Protein AF-A0A7W1XGP8-F1 (afdb_monomer_lite)

Organism: NCBI:txid357441

pLDDT: mean 81.75, std 17.4, range [46.5, 96.88]

Sequence (84 aa):
MTINDKHYNDISEKVYWLDPKYPRYNEGYKKNSVKEFAGMEFQILQIKDSLDGMQAMVVAPIVHSKLEKNFKNKKIPANFRVLK

Radius of gyration: 19.09 Å; chains: 1; bounding box: 53×39×30 Å

Secondary structure (DSSP, 8-state):
----HHHHHHHHHHHGGGSTTSTT--TT--TT-EEEETTEEEEEEEEEE-TTS-EEEEEEE----TTTTTGGG-PPPTT-----

Structure (mmCIF, N/CA/C/O backbone):
data_AF-A0A7W1XGP8-F1
#
_entry.id   AF-A0A7W1XGP8-F1
#
loop_
_atom_site.group_PDB
_atom_site.id
_atom_site.type_symbol
_atom_site.label_atom_id
_atom_site.label_alt_id
_atom_site.label_comp_id
_atom_site.label_asym_id
_atom_site.label_entity_id
_atom_site.label_seq_id
_atom_site.pdbx_PDB_ins_code
_atom_site.Cartn_x
_atom_site.Cartn_y
_atom_site.Cartn_z
_atom_site.occupancy
_atom_site.B_iso_or_equiv
_atom_site.auth_seq_id
_atom_site.auth_comp_id
_atom_site.auth_asym_id
_atom_site.auth_atom_id
_atom_site.pdbx_PDB_model_num
ATOM 1 N N . MET A 1 1 ? -12.705 4.563 15.368 1.00 64.94 1 MET A N 1
ATOM 2 C CA . MET A 1 1 ? -11.689 3.835 14.582 1.00 64.94 1 MET A CA 1
ATOM 3 C C . MET A 1 1 ? -10.636 4.849 14.192 1.00 64.94 1 MET A C 1
ATOM 5 O O . MET A 1 1 ? -11.025 5.915 13.732 1.00 64.94 1 MET A O 1
ATOM 9 N N . THR A 1 2 ? -9.360 4.571 14.460 1.00 82.88 2 THR A N 1
ATOM 10 C CA . THR A 1 2 ? -8.287 5.576 14.389 1.00 82.88 2 THR A CA 1
ATOM 11 C C . THR A 1 2 ? -7.142 5.03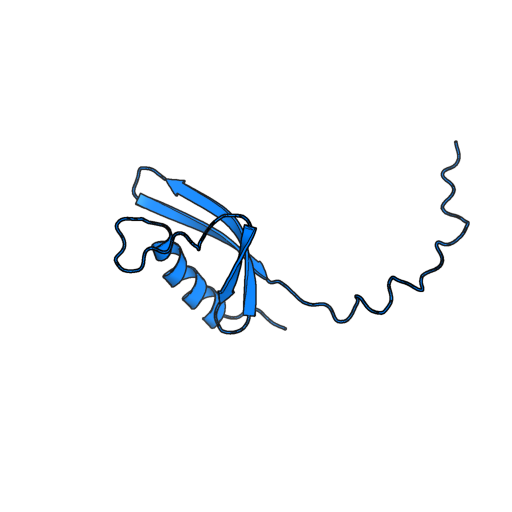2 13.545 1.00 82.88 2 THR A C 1
ATOM 13 O O . THR A 1 2 ? -6.643 3.944 13.829 1.00 82.88 2 THR A O 1
ATOM 16 N N . ILE A 1 3 ? -6.746 5.773 12.507 1.00 87.69 3 ILE A N 1
ATOM 17 C CA . ILE A 1 3 ? -5.542 5.482 11.715 1.00 87.69 3 ILE A CA 1
ATOM 18 C C . ILE A 1 3 ? -4.320 5.694 12.615 1.00 87.69 3 ILE A C 1
ATOM 20 O O . ILE A 1 3 ? -4.270 6.659 13.374 1.00 87.69 3 ILE A O 1
ATOM 24 N N . ASN A 1 4 ? -3.345 4.792 12.536 1.00 92.31 4 ASN A N 1
ATOM 25 C CA . ASN A 1 4 ? -2.113 4.844 13.324 1.00 92.31 4 ASN A CA 1
ATOM 26 C C . ASN A 1 4 ? -0.894 4.454 12.475 1.00 92.31 4 ASN A C 1
ATOM 28 O O . ASN A 1 4 ? -1.043 4.026 11.329 1.00 92.31 4 ASN A O 1
ATOM 32 N N . ASP A 1 5 ? 0.294 4.539 13.066 1.00 95.00 5 ASP A N 1
ATOM 33 C CA . ASP A 1 5 ? 1.586 4.289 12.413 1.00 95.00 5 ASP A CA 1
ATOM 34 C C . ASP A 1 5 ? 1.687 2.920 11.734 1.00 95.00 5 ASP A C 1
ATOM 36 O O . ASP A 1 5 ? 2.320 2.796 10.689 1.00 95.00 5 ASP A O 1
ATOM 40 N N . LYS A 1 6 ? 1.006 1.892 12.259 1.00 95.06 6 LYS A N 1
ATOM 41 C CA . LYS A 1 6 ? 0.974 0.562 11.635 1.00 95.06 6 LYS A CA 1
ATOM 42 C C . LYS A 1 6 ? 0.328 0.605 10.248 1.00 95.06 6 LYS A C 1
ATOM 44 O O . LYS A 1 6 ? 0.797 -0.077 9.344 1.00 95.06 6 LYS A O 1
ATOM 49 N N . HIS A 1 7 ? -0.717 1.412 10.076 1.00 94.44 7 HIS A N 1
ATOM 50 C CA . HIS A 1 7 ? -1.376 1.582 8.781 1.00 94.44 7 HIS A CA 1
ATOM 51 C C . HIS A 1 7 ? -0.459 2.320 7.809 1.00 94.44 7 HIS A C 1
ATOM 53 O O . HIS A 1 7 ? -0.304 1.881 6.677 1.00 94.44 7 HIS A O 1
ATOM 59 N N . TYR A 1 8 ? 0.184 3.404 8.258 1.00 94.06 8 TYR A N 1
ATOM 60 C CA . TYR A 1 8 ? 1.135 4.146 7.427 1.00 94.06 8 TYR A CA 1
ATOM 61 C C . TYR A 1 8 ? 2.313 3.273 6.982 1.00 94.06 8 TYR A C 1
ATOM 63 O O . TYR A 1 8 ? 2.705 3.343 5.821 1.00 94.06 8 TYR A O 1
ATOM 71 N N . ASN A 1 9 ? 2.836 2.428 7.876 1.00 96.12 9 ASN A N 1
ATOM 72 C CA . ASN A 1 9 ? 3.922 1.498 7.575 1.00 96.12 9 ASN A CA 1
ATOM 73 C C . ASN A 1 9 ? 3.498 0.405 6.577 1.00 96.12 9 ASN A C 1
ATOM 75 O O . ASN A 1 9 ? 4.193 0.151 5.601 1.00 96.12 9 ASN A O 1
ATOM 79 N N . ASP A 1 10 ? 2.330 -0.213 6.772 1.00 96.44 10 ASP A N 1
ATOM 80 C CA . ASP A 1 10 ? 1.840 -1.228 5.830 1.00 96.44 10 ASP A CA 1
ATOM 81 C C . ASP A 1 10 ? 1.552 -0.608 4.451 1.00 96.44 10 ASP A C 1
ATOM 83 O O . ASP A 1 10 ? 1.990 -1.119 3.423 1.00 96.44 10 ASP A O 1
ATOM 87 N N . ILE A 1 11 ? 0.903 0.562 4.408 1.00 95.75 11 ILE A N 1
ATOM 88 C CA . ILE A 1 11 ? 0.652 1.284 3.154 1.00 95.75 11 ILE A CA 1
ATOM 89 C C . ILE A 1 11 ? 1.968 1.613 2.440 1.00 95.75 11 ILE A C 1
ATOM 91 O O . ILE A 1 11 ? 2.048 1.395 1.231 1.00 95.75 11 ILE A O 1
ATOM 95 N N . SER A 1 12 ? 2.993 2.104 3.147 1.00 93.88 12 SER A N 1
ATOM 96 C CA . SER A 1 12 ? 4.273 2.473 2.529 1.00 93.88 12 SER A CA 1
ATOM 97 C C . SER A 1 12 ? 5.015 1.270 1.938 1.00 93.88 12 SER A C 1
ATOM 99 O O . SER A 1 12 ? 5.593 1.399 0.861 1.00 93.88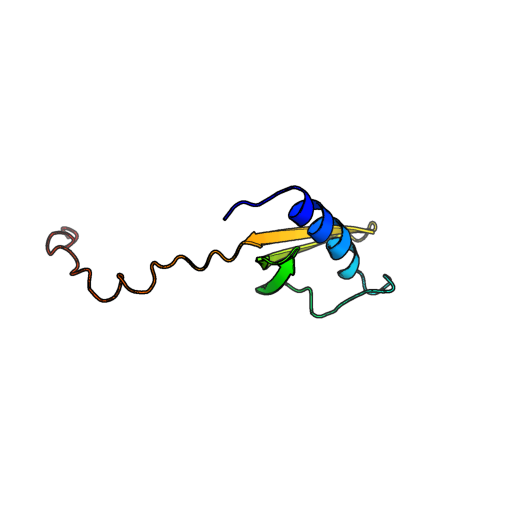 12 SER A O 1
ATOM 101 N N . GLU A 1 13 ? 4.930 0.085 2.555 1.00 94.12 13 GLU A N 1
ATOM 102 C CA . GLU A 1 13 ? 5.436 -1.159 1.958 1.00 94.12 13 GLU A CA 1
ATOM 103 C C . GLU A 1 13 ? 4.658 -1.518 0.682 1.00 94.12 13 GLU A C 1
ATOM 105 O O . GLU A 1 13 ? 5.244 -1.893 -0.337 1.00 94.12 13 GLU A O 1
ATOM 110 N N . LYS A 1 14 ? 3.326 -1.392 0.708 1.00 95.19 14 LYS A N 1
ATOM 111 C CA . LYS A 1 14 ? 2.475 -1.798 -0.420 1.00 95.19 14 LYS A CA 1
ATOM 112 C C . LYS A 1 14 ? 2.506 -0.845 -1.607 1.00 95.19 14 LYS A C 1
ATOM 114 O O . LYS A 1 14 ? 2.116 -1.262 -2.694 1.00 95.19 14 LYS A O 1
ATOM 119 N N . VAL A 1 15 ? 3.008 0.381 -1.450 1.00 93.62 15 VAL A N 1
ATOM 120 C CA . VAL A 1 15 ? 3.269 1.273 -2.593 1.00 93.62 15 VAL A CA 1
ATOM 121 C C . VAL A 1 15 ? 4.193 0.593 -3.610 1.00 93.62 15 VAL A C 1
ATOM 123 O O . VAL A 1 15 ? 3.914 0.677 -4.797 1.00 93.62 15 VAL A O 1
ATOM 126 N N . TYR A 1 16 ? 5.211 -0.160 -3.174 1.00 91.88 16 TYR A N 1
ATOM 127 C CA . TYR A 1 16 ? 6.139 -0.852 -4.083 1.00 91.88 16 TYR A CA 1
ATOM 128 C C . TYR A 1 16 ? 5.496 -1.979 -4.900 1.00 91.88 16 TYR A C 1
ATOM 130 O O . TYR A 1 16 ? 6.056 -2.424 -5.897 1.00 91.88 16 TYR A O 1
ATOM 138 N N . TRP A 1 17 ? 4.320 -2.466 -4.496 1.00 93.88 17 TRP A N 1
ATOM 139 C CA . TRP A 1 17 ? 3.624 -3.546 -5.200 1.00 93.88 17 TRP A CA 1
ATOM 140 C C . TRP A 1 17 ? 2.927 -3.048 -6.474 1.00 93.88 17 TRP A C 1
ATOM 142 O O . TRP A 1 17 ? 2.329 -3.848 -7.193 1.00 93.88 17 TRP A O 1
ATOM 152 N N . LEU A 1 18 ? 2.996 -1.743 -6.750 1.00 91.69 18 LEU A N 1
ATOM 153 C CA . LEU A 1 18 ? 2.478 -1.115 -7.960 1.00 91.69 18 LEU A CA 1
ATOM 154 C C . LEU A 1 18 ? 3.408 -1.298 -9.168 1.00 91.69 18 LEU A C 1
ATOM 156 O O . LEU A 1 18 ? 2.929 -1.225 -10.296 1.00 91.69 18 LEU A O 1
ATOM 160 N N . ASP A 1 19 ? 4.701 -1.560 -8.951 1.00 89.62 19 ASP A N 1
ATOM 161 C CA . ASP A 1 19 ? 5.688 -1.731 -10.024 1.00 89.62 19 ASP A CA 1
ATOM 162 C C . ASP A 1 19 ? 5.769 -3.184 -10.510 1.00 89.62 19 ASP A C 1
ATOM 164 O O . ASP A 1 19 ? 6.129 -4.058 -9.717 1.00 89.62 19 ASP A O 1
ATOM 168 N N . PRO A 1 20 ? 5.514 -3.454 -11.807 1.00 89.50 20 PRO A N 1
ATOM 169 C CA . PRO A 1 20 ? 5.643 -4.779 -12.419 1.00 89.50 20 PRO A CA 1
ATOM 170 C C . PRO A 1 20 ? 7.003 -5.460 -12.237 1.00 89.50 20 PRO A C 1
ATOM 172 O O . PRO A 1 20 ? 7.095 -6.681 -12.350 1.00 89.50 20 PRO A O 1
ATOM 175 N N . LYS A 1 21 ? 8.069 -4.693 -11.985 1.00 89.25 21 LYS A N 1
ATOM 176 C CA . LYS A 1 21 ? 9.424 -5.208 -11.747 1.00 89.25 21 LYS A CA 1
ATOM 177 C C . LYS A 1 21 ? 9.657 -5.614 -10.293 1.00 89.25 21 LYS A C 1
ATOM 179 O O . LYS A 1 21 ? 10.652 -6.281 -10.007 1.00 89.25 21 LYS A O 1
ATOM 184 N N . TYR A 1 22 ? 8.782 -5.220 -9.369 1.00 89.38 22 TYR A N 1
ATOM 185 C CA . TYR A 1 22 ? 8.916 -5.580 -7.966 1.00 89.38 22 TYR A CA 1
ATOM 186 C C . TYR A 1 22 ? 8.507 -7.048 -7.748 1.00 89.38 22 TYR A C 1
ATOM 188 O O . TYR A 1 22 ? 7.462 -7.468 -8.244 1.00 89.38 22 TYR A O 1
ATOM 196 N N . PRO A 1 23 ? 9.253 -7.852 -6.962 1.00 93.56 23 PRO A N 1
ATOM 197 C CA . PRO A 1 23 ? 8.947 -9.276 -6.777 1.00 93.56 23 PRO A CA 1
ATOM 198 C C . PRO A 1 23 ? 7.547 -9.577 -6.227 1.00 93.56 23 PRO A C 1
ATOM 200 O O . PRO A 1 23 ? 7.032 -10.675 -6.415 1.00 93.56 23 PRO A O 1
ATOM 203 N N . ARG A 1 24 ? 6.941 -8.616 -5.519 1.00 95.00 24 ARG A N 1
ATOM 204 C CA . ARG A 1 24 ? 5.575 -8.715 -4.979 1.00 95.00 24 ARG A CA 1
ATOM 205 C C . ARG A 1 24 ? 4.583 -7.831 -5.730 1.00 95.00 24 ARG A C 1
ATOM 207 O O . ARG A 1 24 ? 3.571 -7.439 -5.151 1.00 95.00 24 ARG A O 1
ATOM 214 N N . TYR A 1 25 ? 4.885 -7.493 -6.984 1.00 93.19 25 TYR A N 1
ATOM 215 C CA . TYR A 1 25 ? 3.949 -6.806 -7.860 1.00 93.19 25 TYR A CA 1
ATOM 216 C C . TYR A 1 25 ? 2.570 -7.457 -7.792 1.00 93.19 25 TYR A C 1
ATOM 218 O O . TYR A 1 25 ? 2.438 -8.685 -7.795 1.00 93.19 25 TYR A O 1
ATOM 226 N N . ASN A 1 26 ? 1.536 -6.629 -7.733 1.00 94.12 26 ASN A N 1
ATOM 227 C CA . ASN A 1 26 ? 0.173 -7.106 -7.661 1.00 94.12 26 ASN A CA 1
ATOM 228 C C . ASN A 1 26 ? -0.747 -6.211 -8.494 1.00 94.12 26 ASN A C 1
ATOM 230 O O . ASN A 1 26 ? -1.138 -5.127 -8.068 1.00 94.12 26 ASN A O 1
ATOM 234 N N . GLU A 1 27 ? -1.174 -6.724 -9.649 1.00 93.00 27 GLU A N 1
ATOM 235 C CA . GLU A 1 27 ? -2.130 -6.076 -10.564 1.00 93.00 27 GLU A CA 1
ATOM 236 C C . GLU A 1 27 ? -3.480 -5.714 -9.912 1.00 93.00 27 GLU A C 1
ATOM 238 O O . GLU A 1 27 ? -4.242 -4.875 -10.403 1.00 93.00 27 GLU A O 1
ATOM 243 N N . GLY A 1 28 ? -3.791 -6.336 -8.774 1.00 94.62 28 GLY A N 1
ATOM 244 C CA . GLY A 1 28 ? -4.961 -6.034 -7.970 1.00 94.62 28 GLY A CA 1
ATOM 245 C C . GLY A 1 28 ? -4.867 -4.703 -7.223 1.00 94.62 28 GLY A C 1
ATOM 246 O O . GLY A 1 28 ? -5.908 -4.229 -6.766 1.00 94.62 28 GLY A O 1
ATOM 247 N N . TYR A 1 29 ? -3.680 -4.107 -7.076 1.00 94.38 29 TYR A N 1
ATOM 248 C CA . TYR A 1 29 ? -3.490 -2.763 -6.525 1.00 94.38 29 TYR A CA 1
ATOM 249 C C . TYR A 1 29 ? -3.692 -1.725 -7.627 1.00 94.38 29 TYR A C 1
ATOM 251 O O . TYR A 1 29 ? -2.761 -1.248 -8.267 1.00 94.38 29 TYR A O 1
ATOM 259 N N . LYS A 1 30 ? -4.958 -1.383 -7.861 1.00 93.75 30 LYS A N 1
ATOM 260 C CA . LYS A 1 30 ? -5.370 -0.435 -8.899 1.00 93.75 30 LYS A CA 1
ATOM 261 C C . LYS A 1 30 ? -6.363 0.585 -8.366 1.00 93.75 30 LYS A C 1
ATOM 263 O O . LYS A 1 30 ? -6.978 0.389 -7.314 1.00 93.75 30 LYS A O 1
ATOM 268 N N . LYS A 1 31 ? -6.544 1.674 -9.112 1.00 95.25 31 LYS A N 1
ATOM 269 C CA . LYS A 1 31 ? -7.527 2.714 -8.793 1.00 95.25 31 LYS A CA 1
ATOM 270 C C . LYS A 1 31 ? -8.909 2.090 -8.556 1.00 95.25 31 LYS A C 1
ATOM 272 O O . LYS A 1 31 ? -9.330 1.210 -9.303 1.00 95.25 31 LYS A O 1
ATOM 277 N N . ASN A 1 32 ? -9.603 2.571 -7.530 1.00 95.25 32 ASN A N 1
ATOM 278 C CA . ASN A 1 32 ? -10.904 2.112 -7.039 1.00 95.25 32 ASN A CA 1
ATOM 279 C C . ASN A 1 32 ? -10.933 0.701 -6.431 1.00 95.25 32 ASN A C 1
ATOM 281 O O . ASN A 1 32 ? -12.007 0.249 -6.045 1.00 95.25 32 ASN A O 1
ATOM 285 N N . SER A 1 33 ? -9.799 0.004 -6.319 1.00 95.75 33 SER A N 1
ATOM 286 C CA . SER A 1 33 ? -9.765 -1.258 -5.576 1.00 95.75 33 SER A CA 1
ATOM 287 C C . SER A 1 33 ? -9.820 -1.007 -4.069 1.00 95.75 33 SER A C 1
ATOM 289 O O . SER A 1 33 ? -9.301 -0.004 -3.572 1.00 95.75 33 SER A O 1
ATOM 291 N N . VAL A 1 34 ? -10.460 -1.932 -3.356 1.00 96.56 34 VAL A N 1
ATOM 292 C CA . VAL A 1 34 ? -10.462 -1.977 -1.893 1.00 96.56 34 VAL A CA 1
ATOM 293 C C . VAL A 1 34 ? -9.370 -2.938 -1.446 1.00 96.56 34 VAL A C 1
ATOM 295 O O . VAL A 1 34 ? -9.247 -4.039 -1.994 1.00 96.56 34 VAL A O 1
ATOM 298 N N . LYS A 1 35 ? -8.554 -2.507 -0.486 1.00 96.12 35 LYS A N 1
ATOM 299 C CA . LYS A 1 35 ? -7.465 -3.292 0.096 1.00 96.12 35 LYS A CA 1
ATOM 300 C C . LYS A 1 35 ? -7.471 -3.151 1.603 1.00 96.12 35 LYS A C 1
ATOM 302 O O . LYS A 1 35 ? -7.745 -2.077 2.130 1.00 96.12 35 LYS A O 1
ATOM 307 N N . GLU A 1 36 ? -7.145 -4.241 2.276 1.00 94.69 36 GLU A N 1
ATOM 308 C CA . GLU A 1 36 ? -6.906 -4.215 3.706 1.00 94.69 36 GLU A CA 1
ATOM 309 C C . GLU A 1 36 ? -5.462 -3.782 3.970 1.00 94.69 36 GLU A C 1
ATOM 311 O O . GLU A 1 36 ? -4.525 -4.341 3.394 1.00 94.69 36 GLU A O 1
ATOM 316 N N . PHE A 1 37 ? -5.303 -2.793 4.845 1.00 94.44 37 PHE A N 1
ATOM 317 C CA . PHE A 1 37 ? -4.024 -2.382 5.403 1.00 94.44 37 PHE A CA 1
ATOM 318 C C . PHE A 1 37 ? -4.124 -2.410 6.923 1.00 94.44 37 PHE A C 1
ATOM 320 O O . PHE A 1 37 ? -4.996 -1.768 7.512 1.00 94.44 37 PHE A O 1
ATOM 327 N N . ALA A 1 38 ? -3.243 -3.174 7.5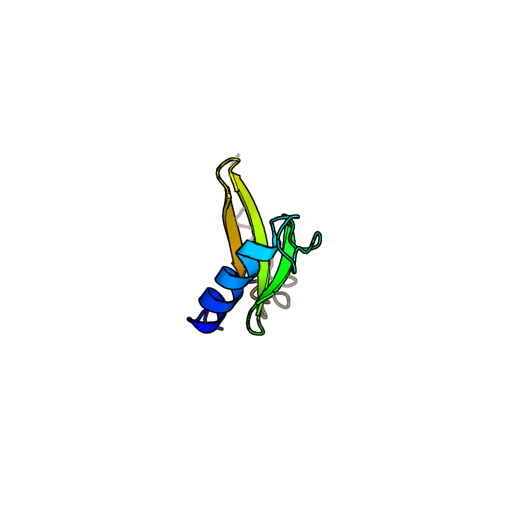63 1.00 93.31 38 ALA A N 1
ATOM 328 C CA . ALA A 1 38 ? -3.173 -3.344 9.010 1.00 93.31 38 ALA A CA 1
ATOM 329 C C . ALA A 1 38 ? -4.514 -3.700 9.702 1.00 93.31 38 ALA A C 1
ATOM 331 O O . ALA A 1 38 ? -4.702 -3.352 10.870 1.00 93.31 38 ALA A O 1
ATOM 332 N N . GLY A 1 39 ? -5.411 -4.433 9.028 1.00 91.19 39 GLY A N 1
ATOM 333 C CA . GLY A 1 39 ? -6.719 -4.837 9.565 1.00 91.19 39 GLY A CA 1
ATOM 334 C C . GLY A 1 39 ? -7.867 -3.858 9.290 1.00 91.19 39 GLY A C 1
ATOM 335 O O . GLY A 1 39 ? -8.942 -4.005 9.868 1.00 91.19 39 GLY A O 1
ATOM 336 N N . MET A 1 40 ? -7.654 -2.840 8.451 1.00 91.69 40 MET A N 1
ATOM 337 C CA . MET A 1 40 ? -8.677 -1.876 8.040 1.00 91.69 40 MET A CA 1
ATOM 338 C C . MET A 1 40 ? -8.768 -1.811 6.518 1.00 91.69 40 MET A C 1
ATOM 340 O O . MET A 1 40 ? -7.750 -1.784 5.834 1.00 91.69 40 MET A O 1
ATOM 344 N N . GLU A 1 41 ? -9.986 -1.740 5.988 1.00 94.44 41 GLU A N 1
ATOM 345 C CA . GLU A 1 41 ? -10.211 -1.551 4.557 1.00 94.44 41 GLU A CA 1
ATOM 346 C C . GLU A 1 41 ? -9.995 -0.096 4.136 1.00 94.44 41 GLU A C 1
ATOM 348 O O . GLU A 1 41 ? -10.468 0.846 4.776 1.00 94.44 41 GLU A O 1
ATOM 353 N N . PHE A 1 42 ? -9.312 0.084 3.012 1.00 95.06 42 PHE A N 1
ATOM 354 C CA . PHE A 1 42 ? -9.128 1.362 2.347 1.00 95.06 42 PHE A CA 1
ATOM 355 C C . PHE A 1 42 ? -9.467 1.231 0.868 1.00 95.06 42 PHE A C 1
ATOM 357 O O . PHE A 1 42 ? -9.166 0.222 0.230 1.00 95.06 42 PHE A O 1
ATOM 364 N N . GLN A 1 43 ? -10.028 2.291 0.298 1.00 96.62 43 GLN A N 1
ATOM 365 C CA . GLN A 1 43 ? -10.172 2.439 -1.141 1.00 96.62 43 GLN A CA 1
ATOM 366 C C . GLN A 1 43 ? -8.957 3.175 -1.707 1.00 96.62 43 GLN A C 1
ATOM 368 O O . GLN A 1 43 ? -8.606 4.264 -1.247 1.00 96.62 43 GLN A O 1
ATOM 373 N N . ILE A 1 44 ? -8.340 2.611 -2.744 1.00 96.69 44 ILE A N 1
ATOM 374 C CA . ILE A 1 44 ? -7.293 3.291 -3.508 1.00 96.69 44 ILE A CA 1
ATOM 375 C C . ILE A 1 44 ? -7.955 4.332 -4.413 1.00 96.69 44 ILE A C 1
ATOM 377 O O . ILE A 1 44 ? -8.666 3.986 -5.356 1.00 96.69 44 ILE A O 1
ATOM 381 N N . LEU A 1 45 ? -7.720 5.614 -4.149 1.00 96.88 45 LEU A N 1
ATOM 382 C CA . LEU A 1 45 ? -8.328 6.716 -4.899 1.00 96.88 45 LEU A CA 1
ATOM 383 C C . LEU A 1 45 ? -7.527 7.073 -6.149 1.00 96.88 45 LEU A C 1
ATOM 385 O O . LEU A 1 45 ? -8.094 7.394 -7.196 1.00 96.88 45 LEU A O 1
ATOM 389 N N . GLN A 1 46 ? -6.202 7.023 -6.039 1.00 95.31 46 GLN A N 1
ATOM 390 C CA . GLN A 1 46 ? -5.300 7.389 -7.118 1.00 95.31 46 GLN A CA 1
ATOM 391 C C . GLN A 1 46 ? -3.966 6.670 -6.966 1.00 95.31 46 GLN A C 1
ATOM 393 O O . GLN A 1 46 ? -3.465 6.484 -5.859 1.00 95.31 46 GLN A O 1
ATOM 398 N N . ILE A 1 47 ? -3.395 6.297 -8.104 1.00 93.50 47 ILE A N 1
ATOM 399 C CA . ILE A 1 47 ? -2.028 5.809 -8.225 1.00 93.50 47 ILE A CA 1
ATOM 400 C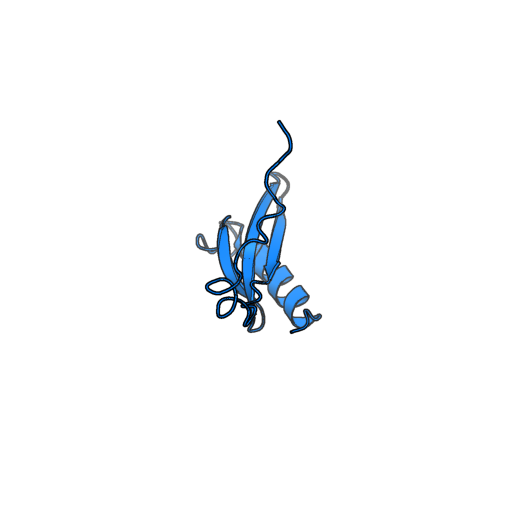 C . ILE A 1 47 ? -1.330 6.732 -9.211 1.00 93.50 47 ILE A C 1
ATOM 402 O O . ILE A 1 47 ? -1.914 7.106 -10.233 1.00 93.50 47 ILE A O 1
ATOM 406 N N . LYS A 1 48 ? -0.103 7.118 -8.885 1.00 90.25 48 LYS A N 1
ATOM 407 C CA . LYS A 1 48 ? 0.787 7.813 -9.800 1.00 90.25 48 LYS A CA 1
ATOM 408 C C . LYS A 1 48 ? 2.076 7.019 -9.880 1.00 90.25 48 LYS A C 1
ATOM 410 O O . LYS A 1 48 ? 2.711 6.773 -8.859 1.00 90.25 48 LYS A O 1
ATOM 415 N N . ASP A 1 49 ? 2.427 6.651 -11.098 1.00 83.00 49 ASP A N 1
ATOM 416 C CA . ASP A 1 49 ? 3.732 6.113 -11.434 1.00 83.00 49 ASP A CA 1
ATOM 417 C C . ASP A 1 49 ? 4.471 7.188 -12.237 1.00 83.00 49 ASP A C 1
ATOM 419 O O . ASP A 1 49 ? 3.893 7.796 -13.145 1.00 83.00 49 ASP A O 1
ATOM 423 N N . SER A 1 50 ? 5.698 7.505 -11.840 1.00 73.12 50 SER A N 1
ATOM 424 C CA . SER A 1 50 ? 6.578 8.400 -12.586 1.00 73.12 50 SER A CA 1
ATOM 425 C C . SER A 1 50 ? 7.610 7.559 -13.318 1.00 73.12 50 SER A C 1
ATOM 427 O O . SER A 1 50 ? 8.188 6.647 -12.733 1.00 73.12 50 SER A O 1
ATOM 429 N N . LEU A 1 51 ? 7.91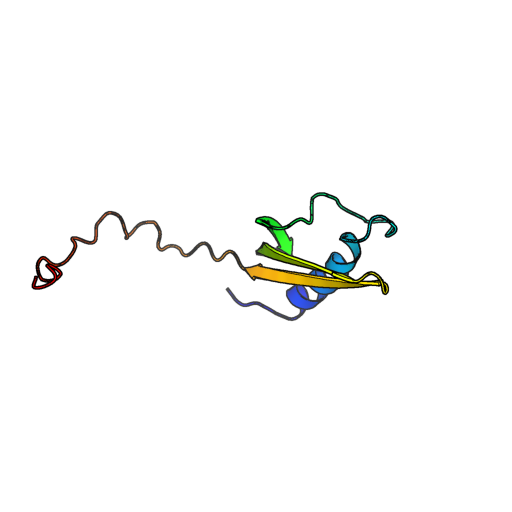4 7.927 -14.565 1.00 65.38 51 LEU A N 1
ATOM 430 C CA . LEU A 1 51 ? 8.921 7.252 -15.397 1.00 65.38 51 LEU A CA 1
ATOM 431 C C . LEU A 1 51 ? 10.311 7.177 -14.730 1.00 65.38 51 LEU A C 1
ATOM 433 O O . LEU A 1 51 ? 11.112 6.317 -15.084 1.00 65.38 51 LEU A O 1
ATOM 437 N N . ASP A 1 52 ? 10.562 8.021 -13.727 1.00 73.12 52 ASP A N 1
ATOM 438 C CA . ASP A 1 52 ? 11.805 8.087 -12.951 1.00 73.12 52 ASP A CA 1
ATOM 439 C C . ASP A 1 52 ? 11.861 7.102 -11.762 1.00 73.12 52 ASP A C 1
ATOM 441 O O . ASP A 1 52 ? 12.719 7.227 -10.890 1.00 73.12 52 ASP A O 1
ATOM 445 N N . GLY A 1 53 ? 10.933 6.141 -11.678 1.00 70.62 53 GLY A N 1
ATOM 446 C CA . GLY A 1 53 ? 10.903 5.125 -10.617 1.00 70.62 53 GLY A CA 1
ATOM 447 C C . GLY A 1 53 ? 10.245 5.578 -9.309 1.00 70.62 53 GLY A C 1
ATOM 448 O O . GLY A 1 53 ? 10.313 4.868 -8.307 1.00 70.62 53 GLY A O 1
ATOM 449 N N . MET A 1 54 ? 9.589 6.744 -9.300 1.00 84.06 54 MET A N 1
ATOM 450 C CA . MET A 1 54 ? 8.792 7.209 -8.161 1.00 84.06 54 MET A CA 1
ATOM 451 C C . MET A 1 54 ? 7.354 6.698 -8.253 1.00 84.06 54 MET A C 1
ATOM 453 O O . MET A 1 54 ? 6.631 7.032 -9.189 1.00 84.06 54 MET A O 1
ATOM 457 N N . GLN A 1 55 ? 6.917 5.974 -7.223 1.00 88.38 55 GLN A N 1
ATOM 458 C CA . GLN A 1 55 ? 5.549 5.478 -7.080 1.00 88.38 55 GLN A CA 1
ATOM 459 C C . GLN A 1 55 ? 4.836 6.205 -5.940 1.00 88.38 55 GLN A C 1
ATOM 461 O O . GLN A 1 55 ? 5.412 6.452 -4.881 1.00 88.38 55 GLN A O 1
ATOM 466 N N . ALA A 1 56 ? 3.565 6.535 -6.145 1.00 92.12 56 ALA A N 1
ATOM 467 C CA . ALA A 1 56 ? 2.718 7.132 -5.124 1.00 92.12 56 ALA A CA 1
ATOM 468 C C . ALA A 1 56 ? 1.309 6.536 -5.161 1.00 92.12 56 ALA A C 1
ATOM 470 O O . ALA A 1 56 ? 0.720 6.334 -6.226 1.00 92.12 56 ALA A O 1
ATOM 471 N N . MET A 1 57 ? 0.747 6.315 -3.973 1.00 95.06 57 MET A N 1
ATOM 472 C CA . MET A 1 57 ? -0.597 5.778 -3.784 1.00 95.06 57 MET A CA 1
ATOM 473 C C . MET A 1 57 ? -1.372 6.652 -2.803 1.00 95.06 57 MET A C 1
ATOM 475 O O . MET A 1 57 ? -0.916 6.904 -1.690 1.00 95.06 57 MET A O 1
ATOM 479 N N . VAL A 1 58 ? -2.561 7.088 -3.209 1.00 95.75 58 VAL A N 1
ATOM 480 C CA . VAL A 1 58 ? -3.504 7.805 -2.347 1.00 95.75 58 VAL A CA 1
ATOM 481 C C . VAL A 1 58 ? -4.619 6.847 -1.957 1.00 95.75 58 VAL A C 1
ATOM 483 O O . VAL A 1 58 ? -5.284 6.277 -2.828 1.00 95.75 58 VAL A O 1
ATOM 486 N N . VAL A 1 59 ? -4.845 6.695 -0.654 1.00 95.75 59 VAL A N 1
ATOM 487 C CA . VAL A 1 59 ? -5.861 5.798 -0.095 1.00 95.75 59 VAL A CA 1
ATOM 488 C C . VAL A 1 59 ? -6.769 6.534 0.883 1.00 95.75 59 VAL A C 1
ATOM 490 O O . VAL A 1 59 ? -6.338 7.468 1.557 1.00 95.75 59 VAL A O 1
ATOM 493 N N . ALA A 1 60 ? -8.024 6.103 0.973 1.00 94.19 60 ALA A N 1
ATOM 494 C CA . ALA A 1 60 ? -8.980 6.595 1.960 1.00 94.19 60 ALA A CA 1
ATOM 495 C C . ALA A 1 60 ? -9.570 5.427 2.759 1.00 94.19 60 ALA A C 1
ATOM 497 O O . ALA A 1 60 ? -9.951 4.426 2.149 1.00 94.19 60 ALA A O 1
ATOM 498 N N . PRO A 1 61 ? -9.655 5.526 4.097 1.00 93.00 61 PRO A N 1
ATOM 499 C CA . PRO A 1 61 ? -10.241 4.471 4.917 1.00 93.00 61 PRO A CA 1
ATOM 500 C C . PRO A 1 61 ? -11.729 4.316 4.596 1.00 93.00 61 PRO A C 1
ATOM 502 O O . PRO A 1 61 ? -12.471 5.301 4.538 1.00 93.00 61 PRO A O 1
ATOM 505 N N . ILE A 1 62 ? -12.188 3.077 4.451 1.00 89.81 62 ILE A N 1
ATOM 506 C CA . ILE A 1 62 ? -13.612 2.768 4.378 1.00 89.81 62 ILE A CA 1
ATOM 507 C C . ILE A 1 62 ? -14.107 2.626 5.810 1.00 89.81 62 ILE A C 1
ATOM 509 O O . ILE A 1 62 ? -13.949 1.601 6.471 1.00 89.81 62 ILE A O 1
ATOM 513 N N . VAL A 1 63 ? -14.705 3.697 6.322 1.00 78.19 63 VAL A N 1
ATOM 514 C CA . VAL A 1 63 ? -15.404 3.638 7.601 1.00 78.19 63 VAL A CA 1
ATOM 515 C C . VAL A 1 63 ? -16.828 3.194 7.309 1.00 78.19 63 VAL A C 1
ATOM 517 O O . VAL A 1 63 ? -17.648 4.000 6.866 1.00 78.19 63 VAL A O 1
ATOM 520 N N . HIS A 1 64 ? -17.150 1.930 7.596 1.00 64.56 64 HIS A N 1
ATOM 521 C CA . HIS A 1 64 ? -18.542 1.499 7.703 1.00 64.56 64 HIS A CA 1
ATOM 522 C C . HIS A 1 64 ? -19.169 2.218 8.893 1.00 64.56 64 HIS A C 1
ATOM 524 O O . HIS A 1 64 ? -19.200 1.730 10.025 1.00 64.56 64 HIS A O 1
ATOM 530 N N . SER A 1 65 ? -19.633 3.442 8.657 1.00 51.16 65 SER A N 1
ATOM 531 C CA . SER A 1 65 ? -20.453 4.126 9.631 1.00 51.16 65 SER A CA 1
ATOM 532 C C . SER A 1 65 ? -21.665 3.229 9.877 1.00 51.16 65 SER A C 1
ATOM 534 O O . SER A 1 65 ? -22.344 2.787 8.949 1.00 51.16 65 SER A O 1
ATOM 536 N N . LYS A 1 66 ? -21.973 2.957 11.144 1.00 51.12 66 LYS A N 1
ATOM 537 C CA . LYS A 1 66 ? -23.224 2.312 11.571 1.00 51.12 66 LYS A CA 1
ATOM 538 C C . LYS A 1 66 ? -24.428 3.248 11.324 1.00 51.12 66 LYS A C 1
ATOM 540 O O . LYS A 1 66 ? -25.334 3.331 12.145 1.00 51.12 66 LYS A O 1
ATOM 545 N N . LEU A 1 67 ? -24.406 4.020 10.238 1.00 49.62 67 LEU A N 1
ATOM 546 C CA . LEU A 1 67 ? -25.317 5.110 9.907 1.00 49.62 67 LEU A CA 1
ATOM 547 C C . LEU A 1 67 ? -26.225 4.761 8.722 1.00 49.62 67 LEU A C 1
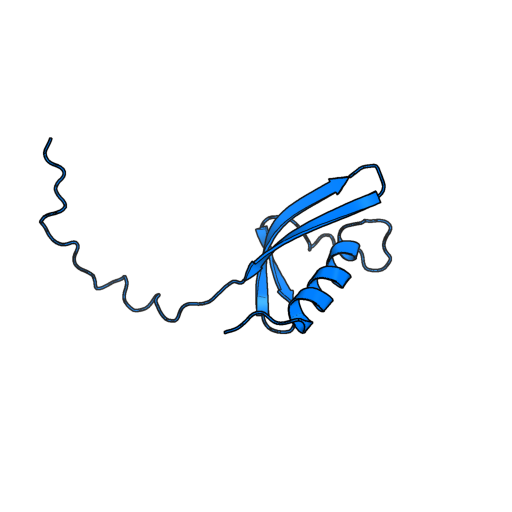ATOM 549 O O . LEU A 1 67 ? -27.178 5.486 8.459 1.00 49.62 67 LEU A O 1
ATOM 553 N N . GLU A 1 68 ? -26.031 3.611 8.073 1.00 47.00 68 GLU A N 1
ATOM 554 C CA . GLU A 1 68 ? -26.916 3.160 6.989 1.00 47.00 68 GLU A CA 1
ATOM 555 C C . GLU A 1 68 ? -28.324 2.763 7.462 1.00 47.00 68 GLU A C 1
ATOM 557 O O . GLU A 1 68 ? -29.265 2.721 6.671 1.00 47.00 68 GLU A O 1
ATOM 562 N N . LYS A 1 69 ? -28.529 2.540 8.768 1.00 46.50 69 LYS A N 1
ATOM 563 C CA . LYS A 1 69 ? -29.846 2.142 9.296 1.00 46.50 69 LYS A CA 1
ATOM 564 C C . LYS A 1 69 ? -30.829 3.304 9.490 1.00 46.50 69 LYS A C 1
ATOM 566 O O . LYS A 1 69 ? -32.015 3.044 9.649 1.00 46.50 69 LYS A O 1
ATOM 571 N N . ASN A 1 70 ? -30.379 4.564 9.439 1.00 49.41 70 ASN A N 1
ATOM 572 C CA . ASN A 1 70 ? -31.224 5.724 9.769 1.00 49.41 70 ASN A CA 1
ATOM 573 C C . ASN A 1 70 ? -31.569 6.643 8.583 1.00 49.41 70 ASN A C 1
ATOM 575 O O . ASN A 1 70 ? -32.429 7.511 8.728 1.00 49.41 70 ASN A O 1
ATOM 579 N N . PHE A 1 71 ? -30.974 6.454 7.400 1.00 52.22 71 PHE A N 1
ATOM 580 C CA . PHE A 1 71 ? -31.323 7.270 6.226 1.00 52.22 71 PHE A CA 1
ATOM 581 C C . PHE A 1 71 ? -32.685 6.921 5.616 1.00 52.22 71 PHE A C 1
ATOM 583 O O . PHE A 1 71 ? -33.288 7.769 4.966 1.00 52.22 71 PHE A O 1
ATOM 590 N N . LYS A 1 72 ? -33.221 5.720 5.869 1.00 53.47 72 LYS A N 1
ATOM 591 C CA . LYS A 1 72 ? -34.539 5.316 5.348 1.00 53.47 72 LYS A CA 1
ATOM 592 C C . LYS A 1 72 ? -35.723 6.026 6.024 1.00 53.47 72 LYS A C 1
ATOM 594 O O . LYS A 1 72 ? -36.791 6.084 5.429 1.00 53.47 72 LYS A O 1
ATOM 599 N N . ASN A 1 73 ? -35.535 6.618 7.211 1.00 51.50 73 ASN A N 1
ATOM 600 C CA . ASN A 1 73 ? -36.633 7.196 8.004 1.00 51.50 73 ASN A CA 1
ATOM 601 C C . ASN A 1 73 ? -36.571 8.720 8.175 1.00 51.50 73 ASN A C 1
ATOM 603 O O . ASN A 1 73 ? -37.402 9.294 8.882 1.00 51.50 73 ASN A O 1
ATOM 607 N N . LYS A 1 74 ? -35.623 9.412 7.535 1.00 51.81 74 LYS A N 1
ATOM 608 C CA . LYS A 1 74 ? -35.548 10.873 7.641 1.00 51.81 74 LYS A CA 1
ATOM 609 C C . LYS A 1 74 ? -36.481 11.501 6.602 1.00 51.81 74 LYS A C 1
ATOM 611 O O . LYS A 1 74 ? -36.084 11.740 5.466 1.00 51.81 74 LYS A O 1
ATOM 616 N N . LYS A 1 75 ? -37.744 11.743 6.989 1.00 60.31 75 LYS A N 1
ATOM 617 C CA . LYS A 1 75 ? -38.671 12.606 6.232 1.00 60.31 75 LYS A CA 1
ATOM 618 C C . LYS A 1 75 ? -37.940 13.909 5.905 1.00 60.31 75 LYS A C 1
ATOM 620 O O . LYS A 1 75 ? -37.484 14.602 6.814 1.00 60.31 75 LYS A O 1
ATOM 625 N N . ILE A 1 76 ? -37.826 14.223 4.618 1.00 63.97 76 ILE A N 1
ATOM 626 C CA . ILE A 1 76 ? -37.322 15.517 4.157 1.00 63.97 76 ILE A CA 1
ATOM 627 C C . ILE A 1 76 ? -38.246 16.587 4.764 1.00 63.97 76 ILE A C 1
ATOM 629 O O . ILE A 1 76 ? -39.462 16.499 4.562 1.00 63.97 76 ILE A O 1
ATOM 633 N N . PRO A 1 77 ? -37.733 17.563 5.538 1.00 56.34 77 PRO A N 1
ATOM 634 C CA . PRO A 1 77 ? -38.558 18.651 6.038 1.00 56.34 77 PRO A CA 1
ATOM 635 C C . PRO A 1 77 ? -39.158 19.393 4.842 1.00 56.34 77 PRO A C 1
ATOM 637 O O . PRO A 1 77 ? -38.432 19.806 3.938 1.00 56.34 77 PRO A O 1
ATOM 640 N N . ALA A 1 78 ? -40.479 19.573 4.839 1.00 59.81 78 ALA A N 1
ATOM 641 C CA . ALA A 1 78 ? -41.238 20.160 3.730 1.00 59.81 78 ALA A CA 1
ATOM 642 C C . ALA A 1 78 ? -40.813 21.597 3.342 1.00 59.81 78 ALA A C 1
ATOM 644 O O . ALA A 1 78 ? -41.243 22.102 2.308 1.00 59.81 78 ALA A O 1
ATOM 645 N N . ASN A 1 79 ? -39.933 22.231 4.125 1.00 57.19 79 ASN A N 1
ATOM 646 C CA . ASN A 1 79 ? -39.419 23.582 3.897 1.00 57.19 79 ASN A CA 1
ATOM 647 C C . ASN A 1 79 ? -38.241 23.657 2.907 1.00 57.19 79 ASN A C 1
ATOM 649 O O . ASN A 1 79 ? -37.778 24.751 2.614 1.00 57.19 79 ASN A O 1
ATOM 653 N N . PHE A 1 80 ? -37.773 22.534 2.351 1.00 57.16 80 PHE A N 1
ATOM 654 C CA . PHE A 1 80 ? -36.772 22.518 1.269 1.00 57.16 80 PHE A CA 1
ATOM 655 C C . PHE A 1 80 ? -37.398 22.589 -0.137 1.00 57.16 80 PHE A C 1
ATOM 657 O O . PHE A 1 80 ? -36.857 22.055 -1.104 1.00 57.16 80 PHE A O 1
ATOM 664 N N . ARG A 1 81 ? -38.548 23.256 -0.289 1.00 52.12 81 ARG A N 1
ATOM 665 C CA . ARG A 1 81 ? -38.964 23.740 -1.609 1.00 52.12 81 ARG A CA 1
ATOM 666 C C . ARG A 1 81 ? -38.214 25.037 -1.879 1.00 52.12 81 ARG A C 1
ATOM 668 O O . ARG A 1 81 ? -38.529 26.068 -1.298 1.00 52.12 81 ARG A O 1
ATOM 675 N N . VAL A 1 82 ? -37.205 24.941 -2.741 1.00 53.81 82 VAL A N 1
ATOM 676 C CA . VAL A 1 82 ? -36.515 26.082 -3.349 1.00 53.81 82 VAL A CA 1
ATOM 677 C C . VAL A 1 82 ? -37.582 27.041 -3.884 1.00 53.81 82 VAL A C 1
ATOM 679 O O . VAL A 1 82 ? -38.391 26.653 -4.731 1.00 53.81 82 VAL A O 1
ATOM 682 N N . LEU A 1 83 ? -37.624 28.253 -3.327 1.00 52.03 83 LEU A N 1
ATOM 683 C CA . LEU A 1 83 ? -38.356 29.380 -3.897 1.00 52.03 83 LEU A CA 1
ATOM 684 C C . LEU A 1 83 ? -37.862 29.555 -5.339 1.00 52.03 83 LEU A C 1
ATOM 686 O O . LEU A 1 83 ? -36.665 29.729 -5.559 1.00 52.03 83 LEU A O 1
ATOM 690 N N . LYS A 1 84 ? -38.786 29.384 -6.287 1.00 53.31 84 LYS A N 1
ATOM 691 C CA . LYS A 1 84 ? -38.576 29.658 -7.711 1.00 53.31 84 LYS A CA 1
ATOM 692 C C . LYS A 1 84 ? -38.345 31.144 -7.939 1.00 53.31 84 LYS A C 1
ATOM 694 O O . LYS A 1 84 ? -39.006 31.934 -7.229 1.00 53.31 84 LYS A O 1
#

Foldseek 3Di:
DDDDPQQVVQVVVCQQLCDPPDPNNDPQPDAQHWDDGPNFIWGFHDWDDDPVGDTDTDIDTDDPDPCPVPPVPDDDPPVPPPDD